Protein AF-A0A444YID6-F1 (afdb_monomer_lite)

Radius of gyration: 18.71 Å; chains: 1; bounding box: 34×35×63 Å

Foldseek 3Di:
DDKDDCDDPNDRVDPDIDDDDDDDLQAADDQFDFDDDPPDDTDTGGAADEPQVVFAEQAHRHGHDYVVPDPDGGDAPPVDRVHGNGDPVRYDDDDDDPVPPPPPPPDDD

Secondary structure (DSSP, 8-state):
-EEE-SEETTEE--SS-EEE----TTSPPP-EEEE--SSSPPEEEE--BSS-TTTB-TTT--BSS-TTT--SPPPBPSS-TTSBS--GGGB-PPPPPGGG---------

Sequence (109 aa):
METKNPRLNNILRRTFLRVKVTLNITKPLPTGFWLATKNHQTLWVDFKYERIQDSYCLNCGILCHSKKECKNSMAMASWDPTKPRYGPGMGVIRAKAISAIKIAARTRE

Structure (mmCIF, N/CA/C/O backbone):
data_AF-A0A444YID6-F1
#
_entry.id   AF-A0A444YID6-F1
#
loop_
_atom_site.group_PDB
_atom_site.id
_atom_site.type_symbol
_atom_site.label_atom_id
_atom_site.label_alt_id
_atom_site.label_comp_id
_atom_site.label_asym_id
_atom_site.label_entity_id
_atom_site.label_seq_id
_atom_site.pdbx_PDB_ins_code
_atom_site.Cartn_x
_atom_site.Cartn_y
_atom_site.Cartn_z
_atom_site.occupancy
_atom_site.B_iso_or_equiv
_atom_site.auth_seq_id
_atom_site.auth_comp_id
_atom_site.auth_asym_id
_atom_site.auth_atom_id
_atom_site.pdbx_PDB_model_num
ATOM 1 N N . MET A 1 1 ? -15.645 -12.085 2.883 1.00 50.03 1 MET A N 1
ATOM 2 C CA . MET A 1 1 ? -14.660 -11.612 3.878 1.00 50.03 1 MET A CA 1
ATOM 3 C C . MET A 1 1 ? -14.788 -12.529 5.077 1.00 50.03 1 MET A C 1
ATOM 5 O O . MET A 1 1 ? -15.780 -12.446 5.782 1.00 50.03 1 MET A O 1
ATOM 9 N N . GLU A 1 2 ? -13.878 -13.485 5.233 1.00 52.03 2 GLU A N 1
ATOM 10 C CA . GLU A 1 2 ? -13.941 -14.448 6.337 1.00 52.03 2 GLU A CA 1
ATOM 11 C C . GLU A 1 2 ? -13.091 -13.911 7.495 1.00 52.03 2 GLU A C 1
ATOM 13 O O . GLU A 1 2 ? -11.908 -13.595 7.314 1.00 52.03 2 GLU A O 1
ATOM 18 N N . THR A 1 3 ? -13.707 -13.725 8.660 1.00 56.66 3 THR A N 1
ATOM 19 C CA . THR A 1 3 ? -13.099 -13.109 9.844 1.00 56.66 3 THR A CA 1
AT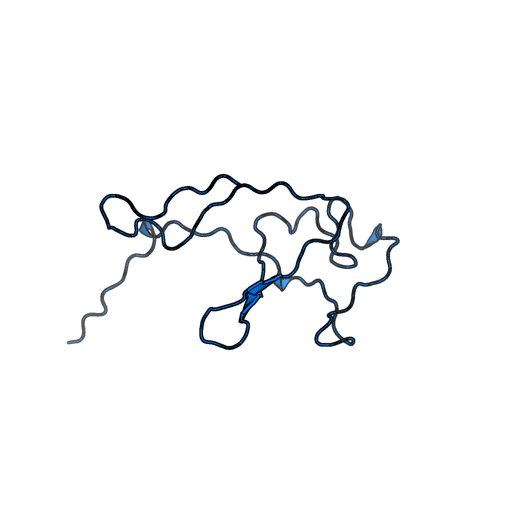OM 20 C C . THR A 1 3 ? -13.080 -14.128 10.983 1.00 56.66 3 THR A C 1
ATOM 22 O O . THR A 1 3 ? -14.115 -14.640 11.399 1.00 56.66 3 THR A O 1
ATOM 25 N N . LYS A 1 4 ? -11.896 -14.461 11.516 1.00 63.28 4 LYS A N 1
ATOM 26 C CA . LYS A 1 4 ? -11.807 -15.345 12.695 1.00 63.28 4 LYS A CA 1
ATOM 27 C C . LYS A 1 4 ? -12.031 -14.530 13.966 1.00 63.28 4 LYS A C 1
ATOM 29 O O . LYS A 1 4 ? -11.242 -13.628 14.237 1.00 63.28 4 LYS A O 1
ATOM 34 N N . ASN A 1 5 ? -13.055 -14.866 14.753 1.00 67.38 5 ASN A N 1
ATOM 35 C CA . ASN A 1 5 ? -13.362 -14.174 16.008 1.00 67.38 5 ASN A CA 1
ATOM 36 C C . ASN A 1 5 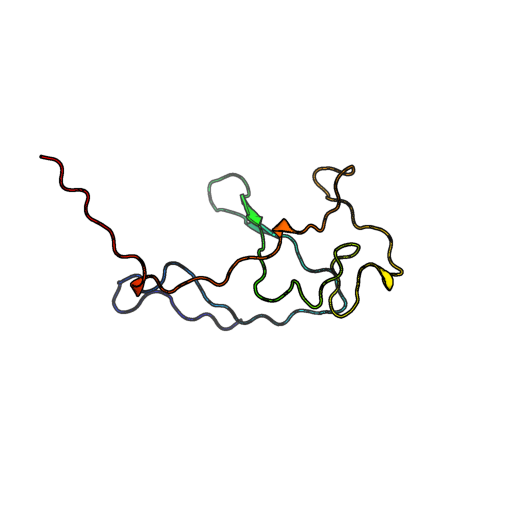? -12.145 -14.212 16.967 1.00 67.38 5 ASN A C 1
ATOM 38 O O . ASN A 1 5 ? -11.647 -15.299 17.276 1.00 67.38 5 ASN A O 1
ATOM 42 N N . PRO A 1 6 ? -11.627 -13.053 17.422 1.00 66.69 6 PRO A N 1
ATOM 43 C CA . PRO A 1 6 ? -10.487 -12.998 18.338 1.00 66.69 6 PRO A CA 1
ATOM 44 C C . PRO A 1 6 ? -10.851 -13.369 19.786 1.00 66.69 6 PRO A C 1
ATOM 46 O O . PRO A 1 6 ? -9.948 -13.577 20.603 1.00 66.69 6 PRO A O 1
ATOM 49 N N . ARG A 1 7 ? -12.148 -13.458 20.112 1.00 63.56 7 ARG A N 1
ATOM 50 C CA . ARG A 1 7 ? -12.652 -13.882 21.421 1.00 63.56 7 ARG A CA 1
ATOM 51 C C . ARG A 1 7 ? -12.956 -15.378 21.418 1.00 63.56 7 ARG A C 1
ATOM 53 O O . ARG A 1 7 ? -13.671 -15.870 20.549 1.00 63.56 7 ARG A O 1
ATOM 60 N N . LEU A 1 8 ? -12.442 -16.078 22.425 1.00 67.62 8 LEU A N 1
ATOM 61 C CA . LEU A 1 8 ? -12.834 -17.444 22.774 1.00 67.62 8 LEU A CA 1
ATOM 62 C C . LEU A 1 8 ? -13.224 -17.428 24.253 1.00 67.62 8 LEU A C 1
ATOM 64 O O . LEU A 1 8 ? -12.415 -16.998 25.073 1.00 67.62 8 LEU A O 1
ATOM 68 N N . ASN A 1 9 ? -14.443 -17.852 24.592 1.00 68.06 9 ASN A N 1
ATOM 69 C CA . ASN A 1 9 ? -14.957 -17.872 25.971 1.00 68.06 9 ASN A CA 1
ATOM 70 C C . ASN A 1 9 ? -14.812 -16.516 26.697 1.00 68.06 9 ASN A C 1
ATOM 72 O O . ASN A 1 9 ? -14.305 -16.460 27.810 1.00 68.06 9 ASN A O 1
ATOM 76 N N . ASN A 1 10 ? -15.185 -15.406 26.042 1.00 65.88 10 ASN A N 1
ATOM 77 C CA . ASN A 1 10 ? -15.015 -14.025 26.536 1.00 65.88 10 ASN A CA 1
ATOM 78 C C . ASN A 1 10 ? -13.572 -13.550 26.797 1.00 65.88 10 ASN A C 1
ATOM 80 O O . ASN A 1 10 ? -13.373 -12.398 27.179 1.00 65.88 10 ASN A O 1
ATOM 84 N N . ILE A 1 11 ? -12.555 -14.361 26.503 1.00 70.31 11 ILE A N 1
ATOM 85 C CA . ILE A 1 11 ? -11.147 -13.983 26.653 1.00 70.31 11 ILE A CA 1
ATOM 86 C C . ILE A 1 11 ? -10.591 -13.538 25.297 1.00 70.31 11 ILE A C 1
ATOM 88 O O . ILE A 1 11 ? -10.722 -14.236 24.284 1.00 70.31 11 ILE A O 1
ATOM 92 N N . LEU A 1 12 ? -9.946 -12.367 25.270 1.00 67.75 12 LEU A N 1
ATOM 93 C CA . LEU A 1 12 ? -9.249 -11.855 24.091 1.00 67.75 12 LEU A CA 1
ATOM 94 C C . LEU A 1 12 ? -7.965 -12.673 23.871 1.00 67.75 12 LEU A C 1
ATOM 96 O O . LEU A 1 12 ? -6.918 -12.380 24.443 1.00 67.75 12 LEU A O 1
ATOM 100 N N . ARG A 1 13 ? -8.029 -13.724 23.047 1.00 67.19 13 ARG A N 1
ATOM 101 C CA . ARG A 1 13 ? -6.866 -14.594 22.789 1.00 67.19 13 ARG A CA 1
ATOM 102 C C . ARG A 1 13 ? -5.835 -13.974 21.849 1.00 67.19 13 ARG A C 1
ATOM 104 O O . ARG A 1 13 ? -4.709 -14.462 21.773 1.00 67.19 13 ARG A O 1
ATOM 111 N N . ARG A 1 14 ? -6.219 -12.949 21.085 1.00 65.38 14 ARG A N 1
ATOM 112 C CA . ARG A 1 14 ? -5.349 -12.229 20.146 1.00 65.38 14 ARG A CA 1
ATOM 113 C C . ARG A 1 14 ? -5.730 -10.754 20.130 1.00 65.38 14 ARG A C 1
ATOM 115 O O . ARG A 1 14 ? -6.910 -10.430 20.083 1.00 65.38 14 ARG A O 1
ATOM 122 N N . THR A 1 15 ? -4.734 -9.878 20.099 1.00 72.62 15 THR A N 1
ATOM 123 C CA . THR A 1 15 ? -4.913 -8.418 20.015 1.00 72.62 15 THR A CA 1
ATOM 124 C C . THR A 1 15 ? -5.235 -7.923 18.601 1.00 72.62 15 THR A C 1
ATOM 126 O O . THR A 1 15 ? -5.374 -6.725 18.389 1.00 72.62 15 THR A O 1
ATOM 129 N N . PHE A 1 16 ? -5.359 -8.824 17.623 1.00 70.38 16 PHE A N 1
ATOM 130 C CA . PHE A 1 16 ? -5.597 -8.486 16.222 1.00 70.38 16 PHE A CA 1
ATOM 131 C C . PHE A 1 16 ? -6.618 -9.425 15.573 1.00 70.38 16 PHE A C 1
ATOM 133 O O . PHE A 1 16 ? -6.742 -10.601 15.935 1.00 70.38 16 PHE A O 1
ATOM 140 N N . LEU A 1 17 ? -7.313 -8.903 14.562 1.00 73.81 17 LEU A N 1
ATOM 141 C CA . LEU A 1 17 ? -8.200 -9.664 13.691 1.00 73.81 17 LEU A CA 1
ATOM 142 C C . LEU A 1 17 ? -7.431 -10.141 12.453 1.00 73.81 17 LEU A C 1
ATOM 144 O O . LEU A 1 17 ? -6.665 -9.383 11.864 1.00 73.81 17 LEU A O 1
ATOM 148 N N . ARG A 1 18 ? -7.652 -11.392 12.032 1.00 77.00 18 ARG A N 1
ATOM 149 C CA . ARG A 1 18 ? -7.180 -11.882 10.728 1.00 77.00 18 ARG A CA 1
ATOM 150 C C . ARG A 1 18 ? -8.336 -11.914 9.751 1.00 77.00 18 ARG A C 1
ATOM 152 O O . ARG A 1 18 ? -9.375 -12.506 10.044 1.00 77.00 18 ARG A O 1
ATOM 159 N N . VAL A 1 19 ? -8.106 -11.321 8.591 1.00 80.19 19 VAL A N 1
ATOM 160 C CA . VAL A 1 19 ? -9.070 -11.255 7.500 1.00 80.19 19 VAL A CA 1
ATOM 161 C C . VAL A 1 19 ? -8.386 -11.717 6.223 1.00 80.19 19 VAL A C 1
ATOM 163 O O . VAL A 1 19 ? -7.255 -11.316 5.951 1.00 80.19 19 VAL A O 1
ATOM 166 N N . LYS A 1 20 ? -9.073 -12.546 5.433 1.00 84.56 20 LYS A N 1
ATOM 167 C CA . LYS A 1 20 ? -8.670 -12.842 4.055 1.00 84.56 20 LYS A CA 1
ATOM 168 C C . LYS A 1 20 ? -9.437 -11.926 3.103 1.00 84.56 20 LYS A C 1
ATOM 170 O O . LYS A 1 20 ? -10.670 -11.884 3.142 1.00 84.56 20 LYS A O 1
ATOM 175 N N . VAL A 1 21 ? -8.702 -11.196 2.271 1.00 84.88 21 VAL A N 1
ATOM 176 C CA . VAL A 1 21 ? -9.244 -10.258 1.282 1.00 84.88 21 VAL A CA 1
ATOM 177 C C . VAL A 1 21 ? -8.739 -10.616 -0.110 1.00 84.88 21 VAL A C 1
ATOM 179 O O . VAL A 1 21 ? -7.622 -11.109 -0.260 1.00 84.88 21 VAL A O 1
ATOM 182 N N . THR A 1 22 ? -9.562 -10.358 -1.120 1.00 90.12 22 THR A N 1
ATOM 183 C CA . THR A 1 22 ? -9.158 -10.411 -2.528 1.00 90.12 22 THR A CA 1
ATOM 184 C C . THR A 1 22 ? -8.754 -9.004 -2.943 1.00 90.12 22 THR A C 1
ATOM 186 O O . THR A 1 22 ? -9.523 -8.066 -2.745 1.00 90.12 22 THR A O 1
ATOM 189 N N . LEU A 1 23 ? -7.552 -8.843 -3.495 1.00 87.00 23 LEU A N 1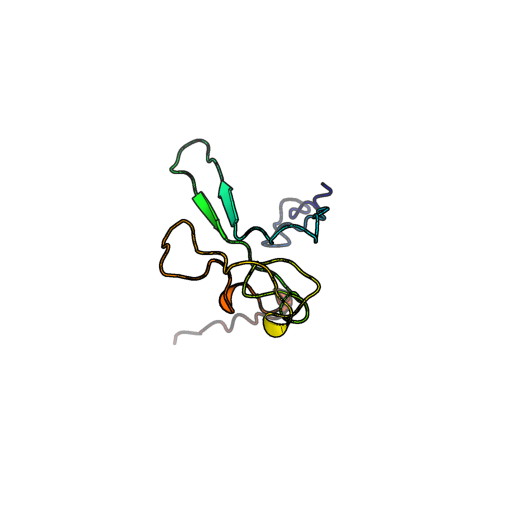
ATOM 190 C CA . LEU A 1 23 ? -7.028 -7.555 -3.948 1.00 87.00 23 LEU A CA 1
ATOM 191 C C . LEU A 1 23 ? -6.652 -7.646 -5.423 1.00 87.00 23 LEU A C 1
ATOM 193 O O . LEU A 1 23 ? -6.086 -8.645 -5.862 1.00 87.00 23 LEU A O 1
ATOM 197 N N . ASN A 1 24 ? -6.946 -6.589 -6.178 1.00 89.75 24 ASN A N 1
ATOM 198 C CA . ASN A 1 24 ? -6.469 -6.473 -7.547 1.00 89.75 24 ASN A CA 1
ATOM 199 C C . ASN A 1 24 ? -5.019 -5.972 -7.540 1.00 89.75 24 ASN A C 1
ATOM 201 O O . ASN A 1 24 ? -4.766 -4.805 -7.249 1.00 89.75 24 ASN A O 1
ATOM 205 N N . ILE A 1 25 ? -4.087 -6.857 -7.884 1.00 87.12 25 ILE A N 1
ATOM 206 C CA . ILE A 1 25 ? -2.646 -6.582 -7.868 1.00 87.12 25 ILE A CA 1
ATOM 207 C C . ILE A 1 25 ? -2.180 -5.639 -8.983 1.00 87.12 25 ILE A C 1
ATOM 209 O O . ILE A 1 25 ? -1.063 -5.136 -8.907 1.00 87.12 25 ILE A O 1
ATOM 213 N N . THR A 1 26 ? -3.012 -5.387 -10.001 1.00 88.88 26 THR A N 1
ATOM 214 C CA . THR A 1 26 ? -2.697 -4.429 -11.074 1.00 88.88 26 THR A CA 1
ATOM 215 C C . THR A 1 26 ? -2.966 -2.985 -10.661 1.00 88.88 26 THR A C 1
ATOM 217 O O . THR A 1 26 ? -2.578 -2.057 -11.368 1.00 88.88 26 THR A O 1
ATOM 220 N N . LYS A 1 27 ? -3.621 -2.781 -9.512 1.00 91.44 27 LYS A N 1
ATOM 221 C CA . LYS A 1 27 ? -3.860 -1.462 -8.933 1.00 91.44 27 LYS A CA 1
ATOM 222 C C . LYS A 1 27 ? -2.837 -1.159 -7.836 1.00 91.44 27 LYS A C 1
ATOM 224 O O . LYS A 1 27 ? -2.350 -2.084 -7.184 1.00 91.44 27 LYS A O 1
ATOM 229 N N . PRO A 1 28 ? -2.522 0.127 -7.608 1.00 91.19 28 PRO A N 1
ATOM 230 C CA . PRO A 1 28 ? -1.646 0.515 -6.517 1.00 91.19 28 PRO A CA 1
ATOM 231 C C . PRO A 1 28 ? -2.174 0.029 -5.166 1.00 91.19 28 PRO A C 1
ATOM 233 O O . PRO A 1 28 ? -3.379 0.098 -4.901 1.00 91.19 28 PRO A O 1
ATOM 236 N N . LEU A 1 29 ? -1.272 -0.429 -4.298 1.00 90.31 29 LEU A N 1
ATOM 237 C CA . LEU A 1 29 ? -1.637 -0.823 -2.944 1.00 90.31 29 LEU A CA 1
ATOM 238 C C . LEU A 1 29 ? -2.244 0.367 -2.180 1.00 90.31 29 LEU A C 1
ATOM 240 O O . LEU A 1 29 ? -1.690 1.476 -2.224 1.00 90.31 29 LEU A O 1
ATOM 244 N N . PRO A 1 30 ? -3.360 0.156 -1.462 1.00 90.25 30 PRO A N 1
ATOM 245 C CA . PRO A 1 30 ? -3.898 1.169 -0.566 1.00 90.25 30 PRO A CA 1
ATOM 246 C C . PRO A 1 30 ? -2.911 1.494 0.561 1.00 90.25 30 PRO A C 1
ATOM 248 O O . PRO A 1 30 ? -2.303 0.611 1.151 1.00 90.25 30 PRO A O 1
ATOM 251 N N . THR A 1 31 ? -2.753 2.765 0.909 1.00 89.56 31 THR A N 1
ATOM 252 C CA . THR A 1 31 ? -1.899 3.167 2.042 1.00 89.56 31 THR A CA 1
ATOM 253 C C . THR A 1 31 ? -2.661 3.228 3.362 1.00 89.56 31 THR A C 1
ATOM 255 O O . THR A 1 31 ? -2.049 3.314 4.420 1.00 89.56 31 THR A O 1
ATOM 258 N N . GLY A 1 32 ? -3.988 3.165 3.304 1.00 90.75 32 GLY A N 1
ATOM 259 C CA . GLY A 1 32 ? -4.874 3.256 4.450 1.00 90.75 32 GLY A CA 1
ATOM 260 C C . GLY A 1 32 ? -6.292 3.608 4.024 1.00 90.75 32 GLY A C 1
ATOM 261 O O . GLY A 1 32 ? -6.598 3.651 2.827 1.00 90.75 32 GLY A O 1
ATOM 262 N N . PHE A 1 33 ? -7.159 3.851 5.000 1.00 90.25 33 PHE A N 1
ATOM 263 C CA . PHE A 1 33 ? -8.521 4.317 4.755 1.00 90.25 33 PHE A CA 1
ATOM 264 C C . PHE A 1 33 ? -9.048 5.155 5.921 1.00 90.25 33 PHE A C 1
ATOM 266 O O . PHE A 1 33 ? -8.586 5.034 7.056 1.00 90.25 33 PHE A O 1
ATOM 273 N N . TRP A 1 34 ? -10.053 5.982 5.636 1.00 89.38 34 TRP A N 1
ATOM 274 C CA . TRP A 1 34 ? -10.810 6.69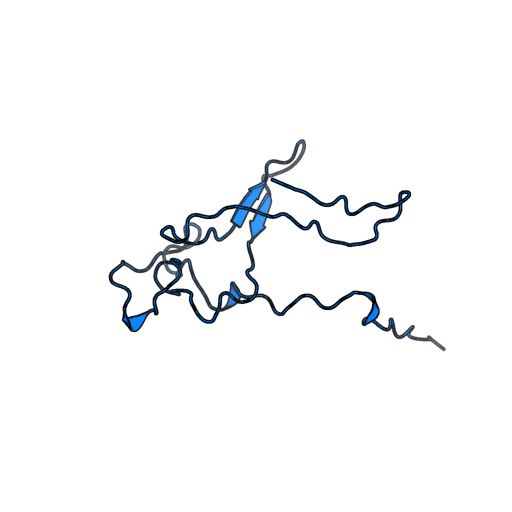5 6.661 1.00 89.38 34 TRP A CA 1
ATOM 275 C C . TRP A 1 34 ? -11.846 5.768 7.292 1.00 89.38 34 TRP A C 1
ATOM 277 O O . TRP A 1 34 ? -12.748 5.272 6.617 1.00 89.38 34 TRP A O 1
ATOM 287 N N . LEU A 1 35 ? -11.727 5.551 8.597 1.00 89.06 35 LEU A N 1
ATOM 288 C CA . LEU A 1 35 ? -12.694 4.821 9.399 1.00 89.06 35 LEU A CA 1
ATOM 289 C C . LEU A 1 35 ? -13.681 5.810 10.025 1.00 89.06 3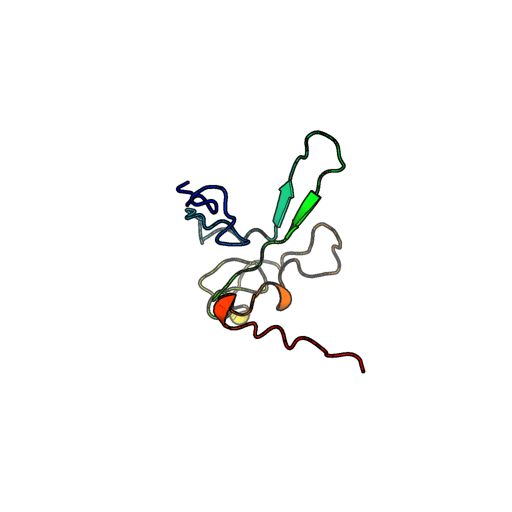5 LEU A C 1
ATOM 291 O O . LEU A 1 35 ? -13.311 6.643 10.857 1.00 89.06 35 LEU A O 1
ATOM 295 N N . ALA A 1 36 ? -14.950 5.697 9.636 1.00 87.88 36 ALA A N 1
ATOM 296 C CA . ALA A 1 36 ? -16.030 6.434 10.276 1.00 87.88 36 ALA A CA 1
ATOM 297 C C . ALA A 1 36 ? -16.286 5.860 11.677 1.00 87.88 36 ALA A C 1
ATOM 299 O O . ALA A 1 36 ? -16.440 4.648 11.846 1.00 87.88 36 ALA A O 1
ATOM 300 N N . THR A 1 37 ? -16.344 6.729 12.683 1.00 83.81 37 THR A N 1
ATOM 301 C CA . THR A 1 37 ? -16.666 6.348 14.063 1.00 83.81 37 THR A CA 1
ATOM 302 C C . THR A 1 37 ? -17.989 6.996 14.462 1.00 83.81 37 THR A C 1
ATOM 304 O O . THR A 1 37 ? -18.319 8.071 13.974 1.00 83.81 37 THR A O 1
ATOM 307 N N . LYS A 1 38 ? -18.784 6.332 15.314 1.00 81.00 38 LYS A N 1
ATOM 308 C CA . LYS A 1 38 ? -20.149 6.791 15.633 1.00 81.00 38 LYS A CA 1
ATOM 309 C C . LYS A 1 38 ? -20.187 8.169 16.313 1.00 81.00 38 LYS A C 1
ATOM 311 O O . LYS A 1 38 ? -21.143 8.897 16.096 1.00 81.00 38 LYS A O 1
ATOM 316 N N . ASN A 1 39 ? -19.157 8.516 17.097 1.00 72.12 39 ASN A N 1
ATOM 317 C CA . ASN A 1 39 ? -19.171 9.675 18.001 1.00 72.12 39 ASN A CA 1
ATOM 318 C C . ASN A 1 39 ? -17.896 10.557 17.942 1.00 72.12 39 ASN A C 1
ATOM 320 O O . ASN A 1 39 ? -17.726 11.410 18.808 1.00 72.12 39 ASN A O 1
ATOM 324 N N . HIS A 1 40 ? -16.977 10.365 16.983 1.00 67.94 40 HIS A N 1
ATOM 325 C CA . HIS A 1 40 ? -15.704 11.110 16.930 1.00 67.94 40 HIS A CA 1
ATOM 326 C C . HIS A 1 40 ? -15.284 11.499 15.502 1.00 67.94 40 HIS A C 1
ATOM 328 O O . HIS A 1 40 ? -15.891 11.075 14.519 1.00 67.94 40 HIS A O 1
ATOM 334 N N . GLN A 1 41 ? -14.206 12.293 15.401 1.00 78.81 41 GLN A N 1
ATOM 335 C CA . GLN A 1 41 ? -13.511 12.594 14.145 1.00 78.81 41 GLN A CA 1
ATOM 336 C C . GLN A 1 41 ? -13.159 11.303 13.389 1.00 78.81 41 GLN A C 1
ATOM 338 O O . GLN A 1 41 ? -12.825 10.277 13.989 1.00 78.81 41 GLN A O 1
ATOM 343 N N . THR A 1 42 ? -13.245 11.356 12.059 1.00 84.12 42 THR A N 1
ATOM 344 C CA . THR A 1 42 ? -12.816 10.265 11.178 1.00 84.12 42 THR A CA 1
ATOM 345 C C . THR A 1 42 ? -11.366 9.903 11.470 1.00 84.12 42 THR A C 1
ATOM 347 O O . THR A 1 42 ? -10.493 10.770 11.443 1.00 84.12 42 THR A O 1
ATOM 350 N N . LEU A 1 43 ? -11.104 8.624 11.729 1.00 88.88 43 LEU A N 1
ATOM 351 C CA . LEU A 1 43 ? -9.759 8.136 12.017 1.00 88.88 43 LEU A CA 1
ATOM 352 C C . LEU A 1 43 ? -9.106 7.655 10.723 1.00 88.88 43 LEU A C 1
ATOM 354 O O . LEU A 1 43 ? -9.687 6.840 10.008 1.00 88.88 43 LEU A O 1
ATOM 358 N N . TRP A 1 44 ? -7.893 8.116 10.434 1.00 88.56 44 TRP A N 1
ATOM 359 C CA . TRP A 1 44 ? -7.081 7.510 9.384 1.00 88.56 44 TRP A CA 1
ATOM 360 C C . TRP A 1 44 ? -6.445 6.222 9.907 1.00 88.56 44 TRP A C 1
ATOM 362 O O . TRP A 1 44 ? -5.779 6.225 10.944 1.00 88.56 44 TRP A O 1
ATOM 372 N N . VAL A 1 45 ? -6.654 5.118 9.195 1.00 88.12 45 VAL A N 1
ATOM 373 C CA . VAL A 1 45 ? -6.050 3.823 9.510 1.00 88.12 45 VAL A CA 1
ATOM 374 C C . VAL A 1 45 ? -4.973 3.527 8.479 1.00 88.12 45 VAL A C 1
ATOM 376 O O . VAL A 1 45 ? -5.290 3.218 7.332 1.00 88.12 45 VAL A O 1
ATOM 379 N N . ASP A 1 46 ? -3.709 3.588 8.897 1.00 88.38 46 ASP A N 1
ATOM 380 C CA . ASP A 1 46 ? -2.569 3.240 8.050 1.00 88.38 46 ASP A CA 1
ATOM 381 C C . ASP A 1 46 ? -2.493 1.737 7.776 1.00 88.38 46 ASP A C 1
ATOM 383 O O . ASP A 1 46 ? -2.609 0.901 8.678 1.00 88.38 46 ASP A O 1
ATOM 387 N N . PHE A 1 47 ? -2.207 1.387 6.526 1.00 87.94 47 PHE A N 1
ATOM 388 C CA . PHE A 1 47 ? -1.887 0.020 6.141 1.00 87.94 47 PHE A CA 1
ATOM 389 C C . PHE A 1 47 ? -0.388 -0.224 6.186 1.00 87.94 47 PHE A C 1
ATOM 391 O O . PHE A 1 47 ? 0.424 0.532 5.648 1.00 87.94 47 PHE A O 1
ATOM 398 N N . LYS A 1 48 ? -0.030 -1.344 6.808 1.00 85.44 48 LYS A N 1
ATOM 399 C CA . LYS A 1 48 ? 1.310 -1.909 6.762 1.00 85.44 48 LYS A CA 1
ATOM 400 C C . LYS A 1 48 ? 1.246 -3.317 6.205 1.00 85.44 48 LYS A C 1
ATOM 402 O O . LYS A 1 48 ? 0.315 -4.069 6.492 1.00 85.44 48 LYS A O 1
ATOM 407 N N . TYR A 1 49 ? 2.259 -3.671 5.432 1.00 84.31 49 TYR A N 1
ATOM 408 C CA . TYR A 1 49 ? 2.283 -4.908 4.674 1.00 84.31 49 TYR A CA 1
ATOM 409 C C . TYR A 1 49 ? 3.441 -5.813 5.098 1.00 84.31 49 TYR A C 1
ATOM 411 O O . TYR A 1 49 ? 4.589 -5.379 5.186 1.00 84.31 49 TYR A O 1
ATOM 419 N N . GLU A 1 50 ? 3.158 -7.095 5.323 1.00 81.62 50 GLU A N 1
ATOM 420 C CA . GLU A 1 50 ? 4.191 -8.120 5.502 1.00 81.62 50 GLU A CA 1
ATOM 421 C C . GLU A 1 50 ? 4.602 -8.699 4.135 1.00 81.62 50 GLU A C 1
ATOM 423 O O . GLU A 1 50 ? 3.751 -8.924 3.277 1.00 81.62 50 GLU A O 1
ATOM 428 N N . ARG A 1 51 ? 5.900 -8.993 3.944 1.00 74.69 51 ARG A N 1
ATOM 429 C CA . ARG A 1 51 ? 6.468 -9.683 2.755 1.00 74.69 51 ARG A CA 1
ATOM 430 C C . ARG A 1 51 ? 6.298 -8.970 1.402 1.00 74.69 51 ARG A C 1
ATOM 432 O O . ARG A 1 51 ? 6.468 -9.588 0.360 1.00 74.69 51 ARG A O 1
ATOM 439 N N . ILE A 1 52 ? 5.975 -7.679 1.408 1.00 74.62 52 ILE A N 1
ATOM 440 C CA . ILE A 1 52 ? 5.769 -6.897 0.179 1.00 74.62 52 ILE A CA 1
ATOM 441 C C . ILE A 1 52 ? 7.065 -6.317 -0.398 1.00 74.62 52 ILE A C 1
ATOM 443 O O . ILE A 1 52 ? 7.117 -6.022 -1.586 1.00 74.62 52 ILE A O 1
ATOM 447 N N . GLN A 1 53 ? 8.120 -6.198 0.414 1.00 65.75 53 GLN A N 1
ATOM 448 C CA . GLN A 1 53 ? 9.367 -5.518 0.039 1.00 65.75 53 GLN A CA 1
ATOM 449 C C . GLN A 1 53 ? 10.051 -6.112 -1.207 1.00 65.75 53 GLN A C 1
ATOM 451 O O . GLN A 1 53 ? 10.675 -5.361 -1.949 1.00 65.75 53 GLN A O 1
ATOM 456 N N . ASP A 1 54 ? 9.862 -7.404 -1.489 1.00 68.94 54 ASP A N 1
ATOM 457 C CA . ASP A 1 54 ? 10.568 -8.099 -2.575 1.00 68.94 54 ASP A CA 1
ATOM 458 C C . ASP A 1 54 ? 9.922 -7.923 -3.965 1.00 68.94 54 ASP A C 1
ATOM 460 O O . ASP A 1 54 ? 10.537 -8.253 -4.974 1.00 68.94 54 ASP A O 1
ATOM 464 N N . SER A 1 55 ? 8.680 -7.427 -4.053 1.00 76.19 55 SER A N 1
ATOM 465 C CA . SER A 1 55 ? 7.908 -7.414 -5.317 1.00 76.19 55 SER A CA 1
ATOM 466 C C . SER A 1 55 ? 7.100 -6.139 -5.558 1.00 76.19 55 SER A C 1
ATOM 468 O O . SER A 1 55 ? 6.219 -6.105 -6.418 1.00 76.19 55 SER A O 1
ATOM 470 N N . TYR A 1 56 ? 7.379 -5.084 -4.799 1.00 85.38 56 TYR A N 1
ATOM 471 C CA . TYR A 1 56 ? 6.592 -3.862 -4.789 1.00 85.38 56 TYR A CA 1
ATOM 472 C C . TYR A 1 56 ? 7.337 -2.669 -5.374 1.00 85.38 56 TYR A C 1
ATOM 474 O O . TYR A 1 56 ? 8.476 -2.366 -5.007 1.00 85.38 56 TYR A O 1
ATOM 482 N N . CYS A 1 57 ? 6.641 -1.926 -6.232 1.00 90.00 57 CYS A N 1
ATOM 483 C CA . CYS A 1 57 ? 7.185 -0.725 -6.829 1.00 90.00 57 CYS A CA 1
ATOM 484 C C . CYS A 1 57 ? 6.994 0.497 -5.920 1.00 90.00 57 CYS A C 1
ATOM 486 O O . CYS A 1 57 ? 5.900 1.050 -5.816 1.00 90.00 57 CYS A O 1
ATOM 488 N N . LEU A 1 58 ? 8.091 1.006 -5.351 1.00 88.50 58 LEU A N 1
ATOM 489 C CA . LEU A 1 58 ? 8.111 2.251 -4.563 1.00 88.50 58 LEU A CA 1
ATOM 490 C C . LEU A 1 58 ? 7.715 3.513 -5.353 1.00 88.50 58 LEU A C 1
ATOM 492 O O . LEU A 1 58 ? 7.549 4.569 -4.755 1.00 88.50 58 LEU A O 1
ATOM 496 N N . ASN A 1 59 ? 7.596 3.438 -6.681 1.00 91.62 59 ASN A N 1
ATOM 497 C CA . ASN A 1 59 ? 7.226 4.584 -7.511 1.00 91.62 59 ASN A CA 1
ATOM 498 C C . ASN A 1 59 ? 5.708 4.714 -7.690 1.00 91.62 59 ASN A C 1
ATOM 500 O O . ASN A 1 59 ? 5.158 5.794 -7.497 1.00 91.62 59 ASN A O 1
ATOM 504 N N . CYS A 1 60 ? 5.026 3.616 -8.031 1.00 92.12 60 CYS A N 1
ATOM 505 C CA . CYS A 1 60 ? 3.596 3.630 -8.364 1.00 92.12 60 CYS A CA 1
ATOM 506 C C . CYS A 1 60 ? 2.726 2.723 -7.486 1.00 92.12 60 CYS A C 1
ATOM 508 O O . CYS A 1 60 ? 1.509 2.724 -7.637 1.00 92.12 60 CYS A O 1
ATOM 510 N N . GLY A 1 61 ? 3.322 1.951 -6.579 1.00 89.88 61 GLY A N 1
ATOM 511 C CA . GLY A 1 61 ? 2.611 1.142 -5.595 1.00 89.88 61 GLY A CA 1
ATOM 512 C C . GLY A 1 61 ? 2.033 -0.179 -6.103 1.00 89.88 61 GLY A C 1
ATOM 513 O O . GLY A 1 61 ? 1.399 -0.895 -5.331 1.00 89.88 61 GLY A O 1
ATOM 514 N N . ILE A 1 62 ? 2.213 -0.492 -7.386 1.00 91.62 62 ILE A N 1
ATOM 515 C CA . ILE A 1 62 ? 1.748 -1.732 -8.021 1.00 91.62 62 ILE A CA 1
ATOM 516 C C . ILE A 1 62 ? 2.775 -2.849 -7.772 1.00 91.62 62 ILE A C 1
ATOM 518 O O . ILE A 1 62 ? 3.982 -2.601 -7.696 1.00 91.62 62 ILE A O 1
ATOM 522 N N . LEU A 1 63 ? 2.286 -4.079 -7.620 1.00 88.44 63 LEU A N 1
ATOM 523 C CA . LEU A 1 63 ? 3.124 -5.264 -7.425 1.00 88.44 63 LEU A CA 1
ATOM 524 C C . LEU A 1 63 ? 3.699 -5.780 -8.756 1.00 88.44 63 LEU A C 1
ATOM 526 O O . LEU A 1 63 ? 3.237 -5.411 -9.833 1.00 88.44 63 LEU A O 1
ATOM 530 N N . CYS A 1 64 ? 4.673 -6.688 -8.680 1.00 85.12 64 CYS A N 1
ATOM 531 C CA . CYS A 1 64 ? 5.228 -7.439 -9.815 1.00 85.12 64 CYS A CA 1
ATOM 532 C C . CYS A 1 64 ? 6.177 -6.655 -10.749 1.00 85.12 64 CYS A C 1
ATOM 534 O O . CYS A 1 64 ? 6.461 -7.114 -11.852 1.00 85.12 64 CYS A O 1
ATOM 536 N N . HIS A 1 65 ? 6.705 -5.503 -10.328 1.00 88.81 65 HIS A N 1
ATOM 537 C CA . HIS A 1 65 ? 7.819 -4.860 -11.035 1.00 88.81 65 HIS A CA 1
ATOM 538 C C . HIS A 1 65 ? 8.671 -3.997 -10.105 1.00 88.81 65 HIS A C 1
ATOM 540 O O . HIS A 1 65 ? 8.216 -3.536 -9.051 1.00 88.81 65 HIS A O 1
ATOM 546 N N . SER A 1 66 ? 9.915 -3.759 -10.509 1.00 84.25 66 SER A N 1
ATOM 547 C CA . SER A 1 66 ? 10.834 -2.898 -9.772 1.00 84.25 66 SER A CA 1
ATOM 548 C C . SER A 1 66 ? 10.642 -1.421 -10.127 1.00 84.25 66 SER A C 1
ATOM 550 O O . SER A 1 66 ? 10.107 -1.063 -11.176 1.00 84.25 66 SER A O 1
ATOM 552 N N . LYS A 1 67 ? 11.169 -0.519 -9.288 1.00 84.12 67 LYS A N 1
ATOM 553 C CA . LYS A 1 67 ? 11.201 0.920 -9.605 1.00 84.12 67 LYS A CA 1
ATOM 554 C C . LYS A 1 67 ? 11.921 1.216 -10.932 1.00 84.12 67 LYS A C 1
ATOM 556 O O . LYS A 1 67 ? 11.545 2.171 -11.599 1.00 84.12 67 LYS A O 1
ATOM 561 N N . LYS A 1 68 ? 12.924 0.411 -11.314 1.00 86.00 68 LYS A N 1
ATOM 562 C CA . LYS A 1 68 ? 13.708 0.600 -12.549 1.00 86.00 68 LYS A CA 1
ATOM 563 C C . LYS A 1 68 ? 12.899 0.299 -13.814 1.00 86.00 68 LYS A C 1
ATOM 565 O O . LYS A 1 68 ? 13.115 0.936 -14.834 1.00 86.00 68 LYS A O 1
ATOM 570 N N . GLU A 1 69 ? 11.964 -0.643 -13.736 1.00 88.75 69 GLU A N 1
ATOM 571 C CA . GLU A 1 69 ? 11.111 -1.064 -14.860 1.00 88.75 69 GLU A CA 1
ATOM 572 C C . GLU A 1 69 ? 9.775 -0.304 -14.896 1.00 88.75 69 GLU A C 1
ATOM 574 O O . GLU A 1 69 ? 8.951 -0.502 -15.791 1.00 88.75 69 GLU A O 1
ATOM 579 N N . CYS A 1 70 ? 9.532 0.554 -13.902 1.00 91.81 70 CYS A N 1
ATOM 580 C CA . CYS A 1 70 ? 8.283 1.280 -13.755 1.00 91.81 70 CYS A CA 1
ATOM 581 C C . CYS A 1 70 ? 8.138 2.358 -14.832 1.00 91.81 70 CYS A C 1
ATOM 583 O O . CYS A 1 70 ? 8.920 3.301 -14.887 1.00 91.81 70 CYS A O 1
ATOM 585 N N . LYS A 1 71 ? 7.067 2.264 -15.625 1.00 92.94 71 LYS A N 1
ATOM 586 C CA . LYS A 1 71 ? 6.714 3.252 -16.661 1.00 92.94 71 LYS A CA 1
ATOM 587 C C . LYS A 1 71 ? 5.710 4.310 -16.190 1.00 92.94 71 LYS A C 1
ATOM 589 O O . LYS A 1 71 ? 5.443 5.269 -16.901 1.00 92.94 71 LYS A O 1
ATOM 594 N N . ASN A 1 72 ? 5.139 4.128 -15.001 1.00 91.31 72 ASN A N 1
ATOM 595 C CA . ASN A 1 72 ? 4.182 5.064 -14.417 1.00 91.31 72 ASN A CA 1
ATOM 596 C C . ASN A 1 72 ? 4.891 6.283 -13.815 1.00 91.31 72 ASN A C 1
ATOM 598 O O . ASN A 1 72 ? 6.025 6.177 -13.340 1.00 91.31 72 ASN A O 1
ATOM 602 N N . SER A 1 73 ? 4.192 7.418 -13.755 1.00 91.81 73 SER A N 1
ATOM 603 C CA . SER A 1 73 ? 4.644 8.580 -12.988 1.00 91.81 73 SER A CA 1
ATOM 604 C C . SER A 1 73 ? 4.732 8.261 -11.492 1.00 91.81 73 SER A C 1
ATOM 606 O O . SER A 1 73 ? 4.082 7.338 -10.987 1.00 91.81 73 SER A O 1
ATOM 608 N N . MET A 1 74 ? 5.570 9.012 -10.774 1.00 92.12 74 MET A N 1
ATOM 609 C CA . MET A 1 74 ? 5.682 8.865 -9.327 1.00 92.12 74 MET A CA 1
ATOM 610 C C . MET A 1 74 ? 4.361 9.252 -8.664 1.00 92.12 74 MET A C 1
ATOM 612 O O . MET A 1 74 ? 3.845 10.351 -8.866 1.00 92.12 74 MET A O 1
ATOM 616 N N . ALA A 1 75 ? 3.817 8.351 -7.852 1.00 92.44 75 ALA A N 1
ATOM 617 C CA . ALA A 1 75 ? 2.627 8.645 -7.076 1.00 92.44 75 ALA A CA 1
ATOM 618 C C . ALA A 1 75 ? 3.001 9.53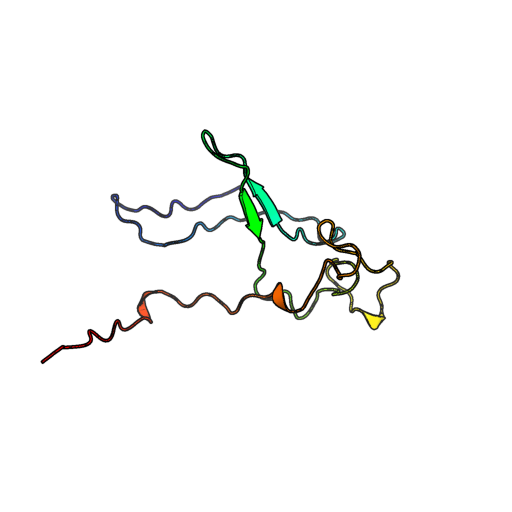7 -5.886 1.00 92.44 75 ALA A C 1
ATOM 620 O O . ALA A 1 75 ? 3.786 9.132 -5.028 1.00 92.44 75 ALA A O 1
ATOM 621 N N . MET A 1 76 ? 2.396 10.721 -5.808 1.00 93.06 76 MET A N 1
ATOM 622 C CA . MET A 1 76 ? 2.592 11.661 -4.701 1.00 93.06 76 MET A CA 1
ATOM 623 C C . MET A 1 76 ? 1.532 11.471 -3.608 1.00 93.06 76 MET A C 1
ATOM 625 O O . MET A 1 76 ? 0.407 10.997 -3.858 1.00 93.06 76 MET A O 1
ATOM 629 N N . ALA A 1 77 ? 1.907 11.770 -2.366 1.00 89.00 77 ALA A N 1
ATOM 630 C CA . ALA A 1 77 ? 1.006 11.685 -1.228 1.00 89.00 77 ALA A CA 1
ATOM 631 C C . ALA A 1 77 ? -0.107 12.738 -1.345 1.00 89.00 77 ALA A C 1
ATOM 633 O O . ALA A 1 77 ? 0.120 13.854 -1.800 1.00 89.00 77 ALA A O 1
ATOM 634 N N . SER A 1 78 ? -1.331 12.387 -0.938 1.00 87.50 78 SER A N 1
ATOM 635 C CA . SER A 1 78 ? -2.461 13.328 -0.976 1.00 87.50 78 SER A CA 1
ATOM 636 C C . SER A 1 78 ? -2.373 14.403 0.107 1.00 87.50 78 SER A C 1
ATOM 638 O O . SER A 1 78 ? -2.928 15.479 -0.060 1.00 87.50 78 SER A O 1
ATOM 640 N N . TRP A 1 79 ? -1.705 14.097 1.220 1.00 84.00 79 TRP A N 1
ATOM 641 C CA . TRP A 1 79 ? -1.537 15.000 2.358 1.00 84.00 79 TRP A CA 1
ATOM 642 C C . TRP A 1 79 ? -0.324 15.932 2.210 1.00 84.00 79 TRP A C 1
ATOM 644 O O . TRP A 1 79 ? -0.267 16.954 2.881 1.00 84.00 79 TRP A O 1
ATOM 654 N N . ASP A 1 80 ? 0.634 15.593 1.340 1.00 89.00 80 ASP A N 1
ATOM 655 C CA . ASP A 1 80 ? 1.814 16.408 1.033 1.00 89.00 80 ASP A CA 1
ATOM 656 C C . ASP A 1 80 ? 2.320 16.078 -0.385 1.00 89.00 80 ASP A C 1
ATOM 658 O O . ASP A 1 80 ? 2.997 15.062 -0.581 1.00 89.00 80 ASP A O 1
ATOM 662 N N . PRO A 1 81 ? 2.017 16.926 -1.384 1.00 91.81 81 PRO A N 1
ATOM 663 C CA . PRO A 1 81 ? 2.417 16.701 -2.771 1.00 91.81 81 PRO A CA 1
ATOM 664 C C . PRO A 1 81 ? 3.930 16.713 -3.007 1.00 91.81 81 PRO A C 1
ATOM 666 O O . PRO A 1 81 ? 4.358 16.351 -4.099 1.00 91.81 81 PRO A O 1
ATOM 669 N N . THR A 1 82 ? 4.746 17.121 -2.028 1.00 93.38 82 THR A N 1
ATOM 670 C CA . THR A 1 82 ? 6.215 17.086 -2.133 1.00 93.38 82 THR A CA 1
ATOM 671 C C . THR A 1 82 ? 6.792 15.720 -1.769 1.00 93.38 82 THR A C 1
ATOM 673 O O . THR A 1 82 ? 7.952 15.430 -2.069 1.00 93.38 82 THR A O 1
ATOM 676 N N . LYS A 1 83 ? 5.987 14.848 -1.150 1.00 90.75 83 LYS A N 1
ATOM 677 C CA . LYS A 1 83 ? 6.422 13.533 -0.680 1.00 90.75 83 LYS A CA 1
ATOM 678 C C . LYS A 1 83 ? 5.856 12.408 -1.544 1.00 90.75 83 LYS A C 1
ATOM 680 O O . LYS A 1 83 ? 4.684 12.448 -1.932 1.00 90.75 83 LYS A O 1
ATOM 685 N N . PRO A 1 84 ? 6.649 11.358 -1.820 1.00 91.75 84 PRO A N 1
ATOM 686 C CA . PRO A 1 84 ? 6.134 10.177 -2.491 1.00 91.75 84 PRO A CA 1
ATOM 687 C C . PRO A 1 84 ? 5.072 9.505 -1.614 1.00 91.75 84 PRO A C 1
ATOM 689 O O . PRO A 1 84 ? 5.223 9.385 -0.398 1.00 91.75 84 PRO A O 1
ATOM 692 N N . ARG A 1 85 ? 4.002 9.015 -2.242 1.00 91.19 85 ARG A N 1
ATOM 693 C CA . ARG A 1 85 ? 2.938 8.239 -1.582 1.00 91.19 85 ARG A CA 1
ATOM 694 C C . ARG A 1 85 ? 3.463 6.944 -0.969 1.00 91.19 85 ARG A C 1
ATOM 696 O O . ARG A 1 85 ? 2.918 6.432 0.003 1.00 91.19 85 ARG A O 1
ATOM 703 N N . TYR A 1 86 ? 4.498 6.409 -1.595 1.00 90.19 86 TYR A N 1
ATOM 704 C CA . TYR A 1 86 ? 4.999 5.066 -1.423 1.00 90.19 86 TYR A CA 1
ATOM 705 C C . TYR A 1 86 ? 6.440 5.129 -0.927 1.00 90.19 86 TYR A C 1
ATOM 707 O O . TYR A 1 86 ? 7.289 5.770 -1.541 1.00 90.19 86 TYR A O 1
ATOM 715 N N . GLY A 1 87 ? 6.721 4.475 0.202 1.00 84.06 87 GLY A N 1
ATOM 716 C CA . GLY A 1 87 ? 8.023 4.588 0.857 1.00 84.06 87 GLY A CA 1
ATOM 717 C C . GLY A 1 87 ? 8.447 3.332 1.622 1.00 84.06 87 GLY A C 1
ATOM 718 O O . GLY A 1 87 ? 7.621 2.450 1.873 1.00 84.06 87 GLY A O 1
ATOM 719 N N . PRO A 1 88 ? 9.727 3.255 2.037 1.00 78.69 88 PRO A N 1
ATOM 720 C CA . PRO A 1 88 ? 10.277 2.103 2.760 1.00 78.69 88 PRO A CA 1
ATOM 721 C C . PRO A 1 88 ? 9.502 1.731 4.037 1.00 78.69 88 PRO A C 1
ATOM 723 O O . PRO A 1 88 ? 9.416 0.559 4.397 1.00 78.69 88 PRO A O 1
ATOM 726 N N . GLY A 1 89 ? 8.873 2.712 4.693 1.00 78.25 89 GLY A N 1
ATOM 727 C CA . GLY A 1 89 ? 8.108 2.533 5.932 1.00 78.25 89 GLY A CA 1
ATOM 728 C C . GLY A 1 89 ? 6.754 1.826 5.792 1.00 78.25 89 GLY A C 1
ATOM 729 O O . GLY A 1 89 ? 6.018 1.749 6.774 1.00 78.25 89 GLY A O 1
ATOM 730 N N . MET A 1 90 ? 6.376 1.341 4.605 1.00 78.56 90 MET A N 1
ATOM 731 C CA . MET A 1 90 ? 5.137 0.572 4.404 1.00 78.56 90 MET A CA 1
ATOM 732 C C . MET A 1 90 ? 5.253 -0.905 4.794 1.00 78.56 90 MET A C 1
ATOM 734 O O . MET A 1 90 ? 4.234 -1.573 4.981 1.00 78.56 90 MET A O 1
ATOM 738 N N . GLY A 1 91 ? 6.477 -1.416 4.921 1.00 75.25 91 GLY A N 1
ATOM 739 C CA . GLY A 1 91 ? 6.717 -2.766 5.415 1.00 75.25 91 GLY A CA 1
ATOM 740 C C . GLY A 1 91 ? 6.533 -2.861 6.929 1.00 75.25 91 GLY A C 1
ATOM 741 O O . GLY A 1 91 ? 6.856 -1.927 7.662 1.00 75.25 91 GLY A O 1
ATOM 742 N N . VAL A 1 92 ? 6.063 -4.011 7.404 1.00 73.88 92 VAL A N 1
ATOM 743 C CA . VAL A 1 92 ? 6.168 -4.409 8.815 1.00 73.88 92 VAL A CA 1
ATOM 744 C C . VAL A 1 92 ? 7.061 -5.629 8.964 1.00 73.88 92 VAL A C 1
ATOM 746 O O . VAL A 1 92 ? 7.051 -6.542 8.135 1.00 73.88 92 VAL A O 1
ATOM 749 N N . ILE A 1 93 ? 7.817 -5.651 10.064 1.00 67.62 93 ILE A N 1
ATOM 750 C CA . ILE A 1 93 ? 8.467 -6.868 10.550 1.00 67.62 93 ILE A CA 1
ATOM 751 C C . ILE A 1 93 ? 7.363 -7.824 11.002 1.00 67.62 93 ILE A C 1
ATOM 753 O O . ILE A 1 93 ? 6.388 -7.396 11.619 1.00 67.62 93 ILE A O 1
ATOM 757 N N . ARG A 1 94 ? 7.525 -9.120 10.707 1.00 64.62 94 ARG A N 1
ATOM 758 C CA . ARG A 1 94 ? 6.550 -10.152 11.079 1.00 64.62 94 ARG A CA 1
ATOM 759 C C . ARG A 1 94 ? 6.168 -10.039 12.554 1.00 64.62 94 ARG A C 1
ATOM 761 O O . ARG A 1 94 ? 7.046 -10.071 13.422 1.00 64.62 94 ARG A O 1
ATOM 768 N N . ALA A 1 95 ? 4.868 -9.980 12.830 1.00 59.88 95 ALA A N 1
ATOM 769 C CA . ALA A 1 95 ? 4.372 -9.997 14.200 1.00 59.88 95 ALA A CA 1
ATOM 770 C C . ALA A 1 95 ? 4.815 -11.292 14.917 1.00 59.88 95 ALA A C 1
ATOM 772 O O . ALA A 1 95 ? 4.492 -12.401 14.482 1.00 59.88 95 ALA A O 1
ATOM 773 N N . LYS A 1 96 ? 5.561 -11.162 16.025 1.00 56.84 96 LYS A N 1
ATOM 774 C CA . LYS A 1 96 ? 5.923 -12.292 16.900 1.00 56.84 96 LYS A CA 1
ATOM 775 C C . LYS A 1 96 ? 4.743 -12.645 17.811 1.00 56.84 96 LYS A C 1
ATOM 777 O O . LYS A 1 96 ? 3.994 -11.769 18.237 1.00 56.84 96 LYS A O 1
ATOM 782 N N . ALA A 1 97 ? 4.564 -13.932 18.108 1.00 55.84 97 ALA A N 1
ATOM 783 C CA . ALA A 1 97 ? 3.529 -14.381 19.037 1.00 55.84 97 ALA A CA 1
ATOM 784 C C . ALA A 1 97 ? 3.777 -13.815 20.449 1.00 55.84 97 ALA A C 1
ATOM 786 O O . ALA A 1 97 ? 4.915 -13.778 20.914 1.00 55.84 97 ALA A O 1
ATOM 787 N N . ILE A 1 98 ? 2.701 -13.419 21.141 1.00 57.88 98 ILE A N 1
ATOM 788 C CA . ILE A 1 98 ? 2.744 -12.816 22.489 1.00 57.88 98 ILE A CA 1
ATOM 789 C C . ILE A 1 98 ? 3.436 -13.735 23.513 1.00 57.88 98 ILE A C 1
ATOM 791 O O . ILE A 1 98 ? 4.055 -13.241 24.447 1.00 57.88 98 ILE A O 1
ATOM 795 N N . SER A 1 99 ? 3.445 -15.056 23.300 1.00 56.34 99 SER A N 1
ATOM 796 C CA . SER A 1 99 ? 4.156 -16.020 24.157 1.00 56.34 99 SER A CA 1
ATOM 797 C C . SER A 1 99 ? 5.674 -15.798 24.249 1.00 56.34 99 SER A C 1
ATOM 799 O O . SER A 1 99 ? 6.314 -16.395 25.106 1.00 56.34 99 SER A O 1
ATOM 801 N N . ALA A 1 100 ? 6.261 -14.961 23.386 1.00 50.84 100 ALA A N 1
ATOM 802 C CA . ALA A 1 100 ? 7.680 -14.609 23.423 1.00 50.84 100 ALA A CA 1
ATOM 803 C C . ALA A 1 100 ? 7.989 -13.332 24.232 1.00 50.84 100 ALA A C 1
ATOM 805 O O . ALA A 1 100 ? 9.162 -13.014 24.430 1.00 50.84 100 ALA A O 1
ATOM 806 N N . ILE A 1 101 ? 6.978 -12.596 24.710 1.00 50.56 101 ILE A N 1
ATOM 807 C CA . ILE A 1 101 ? 7.190 -11.442 25.590 1.00 50.56 101 ILE A CA 1
ATOM 808 C C . ILE A 1 101 ? 7.292 -11.978 27.021 1.00 50.56 101 ILE A C 1
ATOM 810 O O . ILE A 1 101 ? 6.296 -12.078 27.735 1.00 50.56 101 ILE A O 1
ATOM 814 N N . LYS A 1 102 ? 8.506 -12.344 27.452 1.00 43.06 102 LYS A N 1
ATOM 815 C CA . LYS A 1 102 ? 8.796 -12.441 28.887 1.00 43.06 102 LYS A CA 1
ATOM 816 C C . LYS A 1 102 ? 8.671 -11.027 29.446 1.00 43.06 102 LYS A C 1
ATOM 818 O O . LYS A 1 102 ? 9.557 -10.203 29.235 1.00 43.06 102 LYS A O 1
ATOM 823 N N . ILE A 1 103 ? 7.560 -10.732 30.114 1.00 50.19 103 ILE A N 1
ATOM 824 C CA . ILE A 1 103 ? 7.466 -9.554 30.971 1.00 50.19 103 ILE A CA 1
ATOM 825 C C . ILE A 1 103 ? 8.485 -9.798 32.084 1.00 50.19 103 ILE A C 1
ATOM 827 O O . ILE A 1 103 ? 8.232 -10.572 33.003 1.00 50.19 103 ILE A O 1
ATOM 831 N N . ALA A 1 104 ? 9.674 -9.212 31.959 1.00 47.62 104 ALA A N 1
ATOM 832 C CA . ALA A 1 104 ? 10.592 -9.115 33.077 1.00 47.62 104 ALA A CA 1
ATOM 833 C C . ALA A 1 104 ? 9.929 -8.168 34.081 1.00 47.62 104 ALA A C 1
ATOM 835 O O . ALA A 1 104 ? 9.931 -6.950 33.899 1.00 47.62 104 ALA A O 1
ATOM 836 N N . ALA A 1 105 ? 9.270 -8.746 35.085 1.00 40.69 105 ALA A N 1
ATOM 837 C CA . ALA A 1 105 ? 8.785 -8.005 36.231 1.00 40.69 105 ALA A CA 1
ATOM 838 C C . ALA A 1 105 ? 10.000 -7.327 36.871 1.00 40.69 105 ALA A C 1
ATOM 840 O O . ALA A 1 105 ? 10.903 -7.988 37.378 1.00 40.69 105 ALA A O 1
ATOM 841 N N . ARG A 1 106 ? 10.053 -6.000 36.769 1.00 43.16 106 ARG A N 1
ATOM 842 C CA . ARG A 1 106 ? 11.050 -5.183 37.447 1.00 43.16 106 ARG A CA 1
ATOM 843 C C . ARG A 1 106 ? 10.668 -5.175 38.926 1.00 43.16 106 ARG A C 1
ATOM 845 O O . ARG A 1 106 ? 9.764 -4.438 39.312 1.00 43.16 106 ARG A O 1
ATOM 852 N N . THR A 1 107 ? 11.297 -6.030 39.726 1.00 42.28 107 THR A N 1
ATOM 853 C CA . THR A 1 107 ? 11.277 -5.912 41.185 1.00 42.28 107 THR A CA 1
ATOM 854 C C . THR A 1 107 ? 11.888 -4.562 41.554 1.00 42.28 107 THR A C 1
ATOM 856 O O . THR A 1 107 ? 12.991 -4.226 41.124 1.00 42.28 107 THR A O 1
ATOM 859 N N . ARG A 1 108 ? 11.114 -3.742 42.265 1.00 42.84 108 ARG A N 1
ATOM 860 C CA . ARG A 1 108 ? 11.626 -2.603 43.026 1.00 42.84 108 ARG A CA 1
ATOM 861 C C . ARG A 1 108 ? 11.884 -3.132 44.434 1.00 42.84 108 ARG A C 1
ATOM 863 O O . ARG A 1 108 ? 10.933 -3.599 45.058 1.00 42.84 108 ARG A O 1
ATOM 870 N N . GLU A 1 109 ? 13.143 -3.115 44.850 1.00 41.22 109 GLU A N 1
ATOM 871 C CA . GLU A 1 109 ? 13.523 -3.034 46.267 1.00 41.22 109 GLU A CA 1
ATOM 872 C C . GLU A 1 109 ? 13.433 -1.573 46.719 1.00 41.22 109 GLU A C 1
ATOM 874 O O . GLU A 1 109 ? 13.663 -0.681 45.861 1.00 41.22 109 GLU A O 1
#

pLDDT: mean 77.23, std 14.98, range [40.69, 93.38]

InterPro domains:
  IPR025836 Zinc knuckle CX2CX4HX4C [PF14392] (24-71)
  IPR040256 Uncharacterized protein At4g02000-like [PTHR31286] (10-80)

Organism: Arachis hypogaea (NCBI:txid3818)